Protein AF-A0A352EFN6-F1 (afdb_monomer_lite)

Sequence (54 aa):
MENHVQLIGRLGLDPEAKQINDTVKTTFTLATNTVYKDAEGNKKTLTDWHNIIA

Structure (mmCIF, N/CA/C/O backbone):
data_AF-A0A352EFN6-F1
#
_entry.id   AF-A0A352EFN6-F1
#
loop_
_atom_site.group_PDB
_atom_site.id
_atom_site.type_symbol
_atom_site.label_atom_id
_atom_site.label_alt_id
_atom_site.label_comp_id
_atom_site.label_asym_id
_atom_site.label_entity_id
_atom_site.label_seq_id
_atom_site.pdbx_PDB_ins_code
_atom_site.Cartn_x
_atom_site.Cartn_y
_atom_site.Cartn_z
_atom_site.occupancy
_atom_site.B_iso_or_equiv
_atom_site.auth_seq_id
_atom_site.auth_comp_id
_atom_site.auth_asym_id
_atom_site.auth_atom_id
_atom_site.pdbx_PDB_model_num
ATOM 1 N N . MET A 1 1 ? 11.379 -17.454 10.668 1.00 68.69 1 MET A N 1
ATOM 2 C CA . MET A 1 1 ? 10.573 -16.230 10.858 1.00 68.69 1 MET A CA 1
ATOM 3 C C . MET A 1 1 ? 10.071 -15.824 9.493 1.00 68.69 1 MET A C 1
ATOM 5 O O . MET A 1 1 ? 10.891 -15.696 8.595 1.00 68.69 1 MET A O 1
ATOM 9 N N . GLU A 1 2 ? 8.760 -15.698 9.331 1.00 88.62 2 GLU A N 1
ATOM 10 C CA . GLU A 1 2 ? 8.138 -15.248 8.085 1.00 88.62 2 GLU A CA 1
ATOM 11 C C . GLU A 1 2 ? 7.713 -13.790 8.245 1.00 88.62 2 GLU A C 1
ATOM 13 O O . GLU A 1 2 ? 7.193 -13.405 9.292 1.00 88.62 2 GLU A O 1
ATOM 18 N N . ASN A 1 3 ? 7.968 -12.977 7.223 1.00 91.94 3 ASN A N 1
ATOM 19 C CA . ASN A 1 3 ? 7.487 -11.605 7.145 1.00 91.94 3 ASN A CA 1
ATOM 20 C C . ASN A 1 3 ? 6.533 -11.516 5.951 1.00 91.94 3 ASN A C 1
ATOM 22 O O .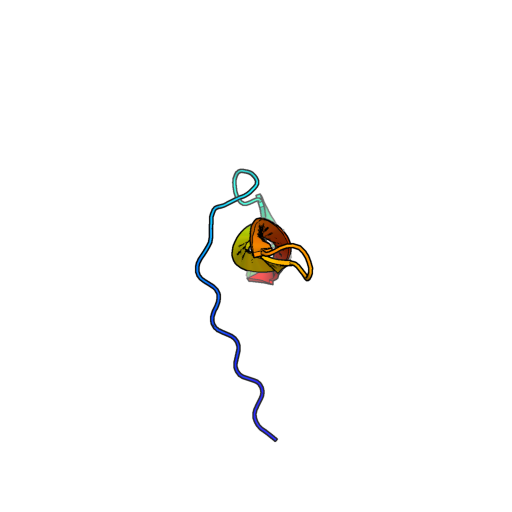 ASN A 1 3 ? 6.952 -11.703 4.810 1.00 91.94 3 ASN A O 1
ATOM 26 N N . HIS A 1 4 ? 5.254 -11.279 6.234 1.00 95.75 4 HIS A N 1
ATOM 27 C CA . HIS A 1 4 ? 4.188 -11.184 5.246 1.00 95.75 4 HIS A CA 1
ATOM 28 C C . HIS A 1 4 ? 3.331 -9.951 5.540 1.00 95.75 4 HIS A C 1
ATOM 30 O O . HIS A 1 4 ? 2.890 -9.756 6.672 1.00 95.75 4 HIS A O 1
ATOM 36 N N . VAL A 1 5 ? 3.086 -9.129 4.517 1.00 95.00 5 VAL A N 1
ATOM 37 C CA . VAL A 1 5 ? 2.311 -7.888 4.623 1.00 95.00 5 VAL A CA 1
ATOM 38 C C . VAL A 1 5 ? 1.305 -7.823 3.475 1.00 95.00 5 VAL A C 1
ATOM 40 O O . VAL A 1 5 ? 1.680 -7.974 2.314 1.00 95.00 5 VAL A O 1
ATOM 43 N N . GLN A 1 6 ? 0.038 -7.549 3.797 1.00 96.00 6 GLN A N 1
ATOM 44 C CA . GLN A 1 6 ? -1.030 -7.290 2.831 1.00 96.00 6 GLN A CA 1
ATOM 45 C C . GLN A 1 6 ? -1.685 -5.945 3.159 1.00 96.00 6 GLN A C 1
ATOM 47 O O . GLN A 1 6 ? -2.210 -5.760 4.255 1.00 96.00 6 GLN A O 1
ATOM 52 N N . LEU A 1 7 ? -1.668 -5.012 2.205 1.00 96.31 7 LEU A N 1
ATOM 53 C CA . LEU A 1 7 ? -2.273 -3.686 2.340 1.00 96.31 7 LEU A CA 1
ATOM 54 C C . LEU A 1 7 ? -3.296 -3.465 1.226 1.00 96.31 7 LEU A C 1
ATOM 56 O O . LEU A 1 7 ? -3.025 -3.744 0.061 1.00 96.31 7 LEU A O 1
ATOM 60 N N . ILE A 1 8 ? -4.465 -2.935 1.585 1.00 96.25 8 ILE A N 1
ATOM 61 C CA . ILE A 1 8 ? -5.504 -2.513 0.642 1.00 96.25 8 ILE A CA 1
ATOM 62 C C . ILE A 1 8 ? -5.833 -1.064 0.975 1.00 96.25 8 ILE A C 1
ATOM 64 O O . ILE A 1 8 ? -6.261 -0.755 2.087 1.00 96.25 8 ILE A O 1
ATOM 68 N N . GLY A 1 9 ? -5.604 -0.169 0.022 1.00 96.31 9 GLY A N 1
ATOM 69 C CA . GLY A 1 9 ? -5.686 1.264 0.255 1.00 96.31 9 GLY A CA 1
ATOM 70 C C . GLY A 1 9 ? -5.820 2.060 -1.032 1.00 96.31 9 GLY A C 1
ATOM 71 O O . GLY A 1 9 ? -6.106 1.513 -2.096 1.00 96.31 9 GLY A O 1
ATOM 72 N N . ARG A 1 10 ? -5.618 3.370 -0.920 1.00 97.75 10 ARG A N 1
ATOM 73 C CA . ARG A 1 10 ? -5.686 4.316 -2.039 1.00 97.75 10 ARG A CA 1
ATOM 74 C C . ARG A 1 10 ? -4.312 4.911 -2.305 1.00 97.75 10 ARG A C 1
ATOM 76 O O . ARG A 1 10 ? -3.581 5.179 -1.357 1.00 97.75 10 ARG A O 1
ATOM 83 N N . LEU A 1 11 ? -3.975 5.134 -3.571 1.00 97.69 11 LEU A N 1
ATOM 84 C CA . LEU A 1 11 ? -2.746 5.841 -3.930 1.00 97.69 11 LEU A CA 1
ATOM 85 C C . LEU A 1 11 ? -2.806 7.288 -3.429 1.00 97.69 11 LEU A C 1
ATOM 87 O O . LEU A 1 11 ? -3.841 7.944 -3.553 1.00 97.69 11 LEU A O 1
ATOM 91 N N . GLY A 1 12 ? -1.707 7.768 -2.847 1.00 96.69 12 GLY A N 1
ATOM 92 C CA . GLY A 1 12 ? -1.579 9.162 -2.419 1.00 96.69 12 GLY A CA 1
ATOM 93 C C . GLY A 1 12 ? -1.258 10.124 -3.558 1.00 96.69 12 GLY A C 1
ATOM 94 O O . GLY A 1 12 ? -1.666 11.281 -3.529 1.00 96.69 12 GLY A O 1
ATOM 95 N N . LEU A 1 13 ? -0.519 9.630 -4.546 1.00 95.94 13 LEU A N 1
ATOM 96 C CA . LEU A 1 13 ? -0.128 10.312 -5.773 1.00 95.94 13 LEU A CA 1
ATOM 97 C C . LEU A 1 13 ? 0.121 9.264 -6.863 1.00 95.94 13 LEU A C 1
ATOM 99 O O . LEU A 1 13 ? 0.161 8.062 -6.576 1.00 95.94 13 LEU A O 1
ATOM 103 N N . ASP A 1 14 ? 0.321 9.728 -8.092 1.00 97.81 14 ASP A N 1
ATOM 104 C CA . ASP A 1 14 ? 0.727 8.866 -9.197 1.00 97.81 14 ASP A CA 1
ATOM 105 C C . ASP A 1 14 ? 2.065 8.165 -8.871 1.00 97.81 14 ASP A C 1
ATOM 107 O O . ASP A 1 14 ? 2.989 8.819 -8.373 1.00 97.81 14 ASP A O 1
ATOM 111 N N . PRO A 1 15 ? 2.197 6.845 -9.112 1.00 97.44 15 PRO A N 1
ATOM 112 C CA . PRO A 1 15 ? 3.444 6.122 -8.887 1.00 97.44 15 PRO A CA 1
ATOM 113 C C . PRO A 1 15 ? 4.599 6.690 -9.714 1.00 97.44 15 PRO A C 1
ATOM 115 O O . PRO A 1 15 ? 4.455 6.957 -10.906 1.00 97.44 15 PRO A O 1
ATOM 118 N N .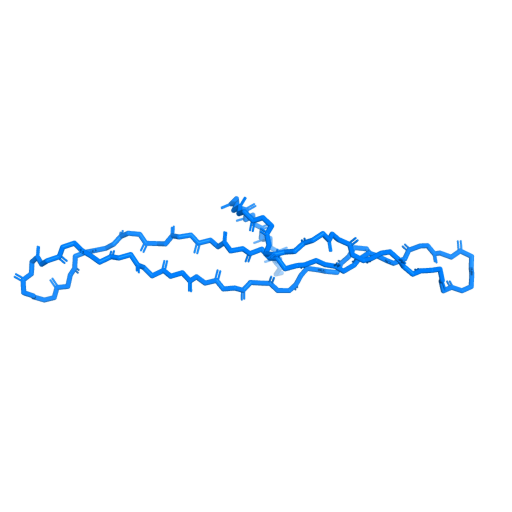 GLU A 1 16 ? 5.774 6.804 -9.100 1.00 97.44 16 GLU A N 1
ATOM 119 C CA . GLU A 1 16 ? 6.984 7.257 -9.780 1.00 97.44 16 GLU A CA 1
ATOM 120 C C . GLU A 1 16 ? 7.849 6.052 -10.162 1.00 97.44 16 GLU A C 1
ATOM 122 O O . GLU A 1 16 ? 8.301 5.306 -9.290 1.00 97.44 16 GLU A O 1
ATOM 127 N N . ALA A 1 17 ? 8.112 5.875 -11.457 1.00 97.00 17 ALA A N 1
ATOM 128 C CA . ALA A 1 17 ? 9.040 4.868 -11.964 1.00 97.00 17 ALA A CA 1
ATOM 129 C C . ALA A 1 17 ? 10.384 5.509 -12.338 1.00 97.00 17 ALA A C 1
ATOM 131 O O . ALA A 1 17 ? 10.437 6.528 -13.027 1.00 97.00 17 ALA A O 1
ATOM 132 N N . LYS A 1 18 ? 11.485 4.888 -11.912 1.00 96.00 18 LYS A N 1
ATOM 133 C CA . LYS A 1 18 ? 12.859 5.284 -12.236 1.00 96.00 18 LYS A CA 1
ATOM 134 C C . LYS A 1 18 ? 13.628 4.078 -12.755 1.00 96.00 18 LYS A C 1
ATOM 136 O O . LYS A 1 18 ? 13.630 3.023 -12.125 1.00 96.00 18 LYS A O 1
ATOM 141 N N . GLN A 1 19 ? 14.316 4.245 -13.880 1.00 96.31 19 GLN A N 1
ATOM 142 C CA . GLN A 1 19 ? 15.252 3.238 -14.364 1.00 96.31 19 GLN A CA 1
ATOM 143 C C . GLN A 1 19 ? 16.589 3.384 -13.634 1.00 96.31 19 GLN A C 1
ATOM 145 O O . GLN A 1 19 ? 17.160 4.472 -13.570 1.00 96.31 19 GLN A O 1
ATOM 150 N N . ILE A 1 20 ? 17.065 2.287 -13.054 1.00 94.25 20 ILE A N 1
ATOM 151 C CA . ILE A 1 20 ? 18.338 2.192 -12.347 1.00 94.25 20 ILE A CA 1
ATOM 152 C C . ILE A 1 20 ? 19.103 1.041 -12.992 1.00 94.25 20 ILE A C 1
ATOM 154 O O . ILE A 1 20 ? 18.772 -0.127 -12.782 1.00 94.25 20 ILE A O 1
ATOM 158 N N . ASN A 1 21 ? 20.123 1.378 -13.783 1.00 93.56 21 ASN A N 1
ATOM 159 C CA . ASN A 1 21 ? 20.811 0.431 -14.663 1.00 93.56 21 ASN A CA 1
ATOM 160 C C . ASN A 1 21 ? 19.789 -0.284 -15.577 1.00 93.56 21 ASN A C 1
ATOM 162 O O . ASN A 1 21 ? 19.003 0.375 -16.259 1.00 93.56 21 ASN A O 1
ATOM 166 N N . ASP A 1 22 ? 19.753 -1.615 -15.538 1.00 95.19 22 ASP A N 1
ATOM 167 C CA . ASP A 1 22 ? 18.850 -2.448 -16.339 1.00 95.19 22 ASP A CA 1
ATOM 168 C C . ASP A 1 22 ? 17.534 -2.810 -15.616 1.00 95.19 22 ASP A C 1
ATOM 170 O O . ASP A 1 22 ? 16.744 -3.596 -16.134 1.00 95.19 22 ASP A O 1
ATOM 174 N N . THR A 1 23 ? 17.268 -2.233 -14.435 1.00 95.00 23 THR A N 1
ATOM 175 C CA . THR A 1 23 ? 16.062 -2.513 -13.634 1.00 95.00 23 THR A CA 1
ATOM 176 C C . THR A 1 23 ? 15.181 -1.273 -13.495 1.00 95.00 23 THR A C 1
ATOM 178 O O . THR A 1 23 ? 15.666 -0.155 -13.323 1.00 95.00 23 THR A O 1
ATOM 181 N N . VAL A 1 24 ? 13.862 -1.465 -13.516 1.00 96.19 24 VAL A N 1
ATOM 182 C CA . VAL A 1 24 ? 12.888 -0.413 -13.198 1.00 96.19 24 VAL A CA 1
ATOM 183 C C . VAL A 1 24 ? 12.511 -0.513 -11.724 1.00 96.19 24 VAL A C 1
ATOM 185 O O . VAL A 1 24 ? 12.069 -1.565 -11.276 1.00 96.19 24 VAL A O 1
ATOM 188 N N . LYS A 1 25 ? 12.673 0.587 -10.987 1.00 96.44 25 LYS A N 1
ATOM 189 C CA . LYS A 1 25 ? 12.219 0.749 -9.603 1.00 96.44 25 LYS A CA 1
ATOM 190 C C . LYS A 1 25 ? 11.007 1.670 -9.583 1.00 96.44 25 LYS A C 1
ATOM 192 O O . LYS A 1 25 ? 11.085 2.782 -10.099 1.00 96.44 25 LYS A O 1
ATOM 197 N N . THR A 1 26 ? 9.926 1.256 -8.937 1.00 97.19 26 THR A N 1
ATOM 198 C CA . THR A 1 26 ? 8.710 2.058 -8.766 1.00 97.19 26 THR A CA 1
ATOM 199 C C . THR A 1 26 ? 8.499 2.389 -7.295 1.00 97.19 26 THR A C 1
ATOM 201 O O . THR A 1 26 ? 8.603 1.525 -6.430 1.00 97.19 26 THR A O 1
ATOM 204 N N . THR A 1 27 ? 8.216 3.653 -6.986 1.00 97.12 27 THR A N 1
ATOM 205 C CA . THR A 1 27 ? 7.881 4.099 -5.628 1.00 97.12 27 THR A CA 1
ATOM 206 C C . THR A 1 27 ? 6.509 4.753 -5.625 1.00 97.12 27 THR A C 1
ATOM 208 O O . THR A 1 27 ? 6.206 5.573 -6.490 1.00 97.12 27 THR A O 1
ATOM 211 N N . PHE A 1 28 ? 5.672 4.399 -4.655 1.00 97.88 28 PHE A N 1
ATOM 212 C CA . PHE A 1 28 ? 4.358 5.013 -4.484 1.00 97.88 28 PHE A CA 1
ATOM 213 C C . PHE A 1 28 ? 3.930 5.031 -3.022 1.00 97.88 28 PHE A C 1
ATOM 215 O O . PHE A 1 28 ? 4.355 4.199 -2.222 1.00 97.88 28 PHE A O 1
ATOM 222 N N . THR A 1 29 ? 3.053 5.972 -2.675 1.00 98.00 29 THR A N 1
ATOM 223 C CA . THR A 1 29 ? 2.464 6.042 -1.337 1.00 98.00 29 THR A CA 1
ATOM 224 C C . THR A 1 29 ? 1.050 5.473 -1.332 1.00 98.00 29 THR A C 1
ATOM 226 O O . THR A 1 29 ? 0.272 5.685 -2.264 1.00 98.00 29 THR A O 1
ATOM 229 N N . LEU A 1 30 ? 0.712 4.741 -0.273 1.00 98.06 30 LEU A N 1
ATOM 230 C CA . LEU A 1 30 ? -0.587 4.108 -0.081 1.00 98.06 30 LEU A CA 1
ATOM 231 C C . LEU A 1 30 ? -1.205 4.586 1.235 1.00 98.06 30 LEU A C 1
ATOM 233 O O . LEU A 1 30 ? -0.593 4.453 2.291 1.00 98.06 30 LEU A O 1
ATOM 237 N N . ALA A 1 31 ? -2.425 5.109 1.174 1.00 98.25 31 ALA A N 1
ATOM 238 C CA . ALA A 1 31 ? -3.236 5.441 2.336 1.00 98.25 31 ALA A CA 1
ATOM 239 C C . ALA A 1 31 ? -4.150 4.264 2.707 1.00 98.25 31 ALA A C 1
ATOM 241 O O . ALA A 1 31 ? -4.959 3.824 1.883 1.00 98.25 31 ALA A O 1
ATOM 242 N N . THR A 1 32 ? -4.071 3.789 3.951 1.00 98.00 32 THR A N 1
ATOM 243 C CA . THR A 1 32 ? -5.004 2.805 4.526 1.00 98.00 32 THR A CA 1
ATOM 244 C C . THR A 1 32 ? -5.831 3.445 5.631 1.00 98.00 32 THR A C 1
ATOM 246 O O . THR A 1 32 ? -5.331 4.286 6.373 1.00 98.00 32 THR A O 1
ATOM 249 N N . ASN A 1 33 ? -7.100 3.054 5.760 1.00 97.38 33 ASN A N 1
ATOM 250 C CA . ASN A 1 33 ? -7.993 3.605 6.776 1.00 97.38 33 ASN A CA 1
ATOM 251 C C . ASN A 1 33 ? -8.333 2.561 7.838 1.00 97.38 33 ASN A C 1
ATOM 253 O O . ASN A 1 33 ? -8.834 1.486 7.510 1.00 97.38 33 AS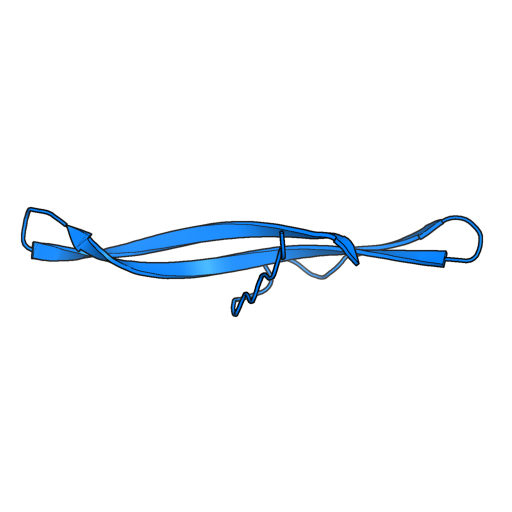N A O 1
ATOM 257 N N . THR A 1 34 ? -8.160 2.932 9.104 1.00 95.44 34 THR A N 1
ATOM 258 C CA . THR A 1 34 ? -8.603 2.148 10.259 1.00 95.44 34 THR A CA 1
ATOM 259 C C . THR A 1 34 ? -9.745 2.886 10.946 1.00 95.44 34 THR A C 1
ATOM 261 O O . THR A 1 34 ? -9.569 3.993 11.454 1.00 95.44 34 THR A O 1
ATOM 264 N N . VAL A 1 35 ? -10.937 2.286 10.957 1.00 95.06 35 VAL A N 1
ATOM 265 C CA . VAL A 1 35 ? -12.105 2.842 11.655 1.00 95.06 35 VAL A CA 1
ATOM 266 C C . VAL A 1 35 ? -12.205 2.214 13.037 1.00 95.06 35 VAL A C 1
ATOM 268 O O . VAL A 1 35 ? -12.283 0.995 13.163 1.00 95.06 35 VAL A O 1
ATOM 271 N N . TYR A 1 36 ? -12.243 3.043 14.075 1.00 94.94 36 TYR A N 1
ATOM 272 C CA . TYR A 1 36 ? -12.336 2.600 15.465 1.00 94.94 36 T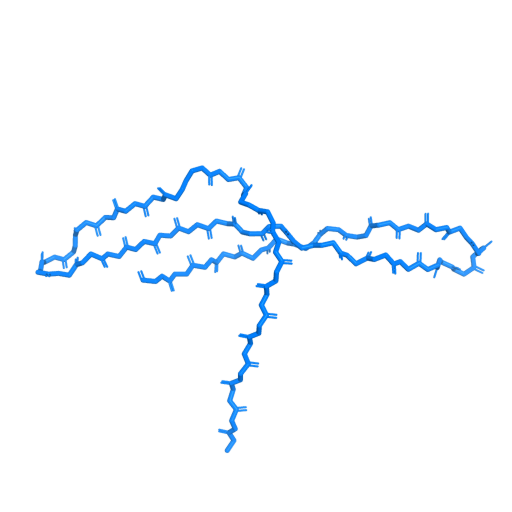YR A CA 1
ATOM 273 C C . TYR A 1 36 ? -13.252 3.526 16.271 1.00 94.94 36 TYR A C 1
ATOM 275 O O . TYR A 1 36 ? -13.642 4.600 15.810 1.00 94.94 36 TYR A O 1
ATOM 283 N N . LYS A 1 37 ? -13.644 3.089 17.470 1.00 96.62 37 LYS A N 1
ATOM 284 C CA . LYS A 1 37 ? -14.326 3.945 18.446 1.00 96.62 37 LYS A CA 1
ATOM 285 C C . LYS A 1 37 ? -13.315 4.415 19.480 1.00 96.62 37 LYS A C 1
ATOM 287 O O . LYS A 1 37 ? -12.518 3.605 19.948 1.00 96.62 37 LYS A O 1
ATOM 292 N N . ASP A 1 38 ? -13.343 5.694 19.821 1.00 92.94 38 ASP A N 1
ATOM 293 C CA . ASP A 1 38 ? -12.556 6.206 20.940 1.00 92.94 38 ASP A CA 1
ATOM 294 C C . ASP A 1 38 ? -13.220 5.905 22.294 1.00 92.94 38 ASP A C 1
ATOM 296 O O . ASP A 1 38 ? -14.293 5.300 22.364 1.00 92.94 38 ASP A O 1
ATOM 300 N N . ALA A 1 39 ? -12.559 6.310 23.381 1.00 94.56 39 ALA A N 1
ATOM 301 C CA . ALA A 1 39 ? -13.035 6.090 24.746 1.00 94.56 39 ALA A CA 1
ATOM 302 C C . ALA A 1 39 ? -14.391 6.762 25.036 1.00 94.56 39 ALA A C 1
ATOM 304 O O . ALA A 1 39 ? -15.112 6.322 25.926 1.00 94.56 39 ALA A O 1
ATOM 305 N N . GLU A 1 40 ? -14.752 7.793 24.271 1.00 95.69 40 GLU A N 1
ATOM 306 C CA . GLU A 1 40 ? -16.021 8.519 24.383 1.00 95.69 40 GLU A CA 1
ATOM 307 C C . GLU A 1 40 ? -17.122 7.889 23.506 1.00 95.69 40 GLU A C 1
ATOM 309 O O . GLU A 1 40 ? -18.263 8.344 23.501 1.00 95.69 40 GLU A O 1
ATOM 314 N N . GLY A 1 41 ? -16.802 6.815 22.771 1.00 94.56 41 GLY A N 1
ATOM 315 C CA . GLY A 1 41 ? -17.726 6.090 21.903 1.00 94.56 41 GLY A CA 1
ATOM 316 C C . GLY A 1 41 ? -17.883 6.692 20.505 1.00 94.56 41 GLY A C 1
ATOM 317 O O . GLY A 1 41 ? -18.662 6.164 19.700 1.00 94.56 41 GLY A O 1
ATOM 318 N N . ASN A 1 42 ? -17.132 7.746 20.178 1.00 96.31 42 ASN A N 1
ATOM 319 C CA . ASN A 1 42 ? -17.186 8.402 18.879 1.00 96.31 42 ASN A CA 1
ATOM 320 C C . ASN A 1 42 ? -16.441 7.571 17.833 1.00 96.31 42 ASN A C 1
ATOM 322 O O . ASN A 1 42 ? -15.330 7.089 18.065 1.00 96.31 42 ASN A O 1
ATOM 326 N N . LYS A 1 43 ? -17.038 7.414 16.646 1.00 96.12 43 LYS A N 1
ATOM 327 C CA . LYS A 1 43 ? -16.355 6.782 15.510 1.00 96.12 43 LYS A CA 1
ATOM 328 C C . LYS A 1 43 ? -15.284 7.730 14.977 1.00 96.12 43 LYS A C 1
ATOM 330 O O . LYS A 1 43 ? -15.603 8.834 14.542 1.00 96.12 43 LYS A O 1
ATOM 335 N N . LYS A 1 44 ? -14.039 7.268 14.946 1.00 96.50 44 LYS A N 1
ATOM 336 C CA . LYS A 1 44 ? -12.906 7.959 14.332 1.00 96.50 44 LYS A CA 1
ATOM 337 C C . LYS A 1 44 ? -12.323 7.109 13.212 1.00 96.50 44 LYS A C 1
ATOM 339 O O . LYS A 1 44 ? -12.384 5.881 13.240 1.00 96.50 44 LYS A O 1
ATOM 344 N N . THR A 1 45 ? -11.785 7.791 12.208 1.00 96.56 45 THR A N 1
ATOM 345 C CA . THR A 1 45 ? -11.032 7.167 11.118 1.00 96.56 45 THR A CA 1
ATOM 346 C C . THR A 1 45 ? -9.594 7.637 11.232 1.00 96.56 45 THR A C 1
ATOM 348 O O . THR A 1 45 ? -9.339 8.837 11.155 1.00 96.56 45 THR A O 1
ATOM 351 N N . LEU A 1 46 ? -8.673 6.7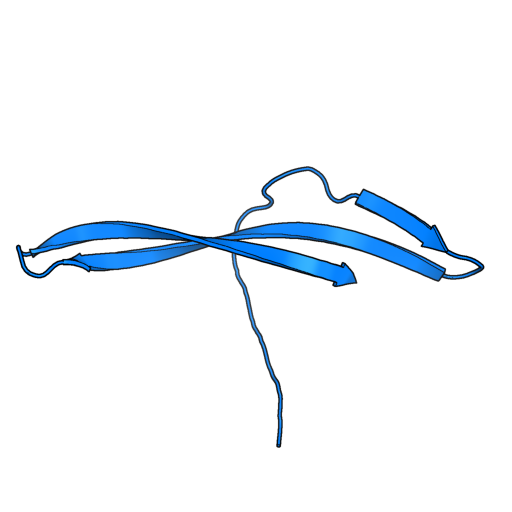01 11.432 1.00 96.19 46 LEU A N 1
ATOM 352 C CA . LEU A 1 46 ? -7.240 6.936 11.322 1.00 96.19 46 LEU A CA 1
ATOM 353 C C . LEU A 1 46 ? -6.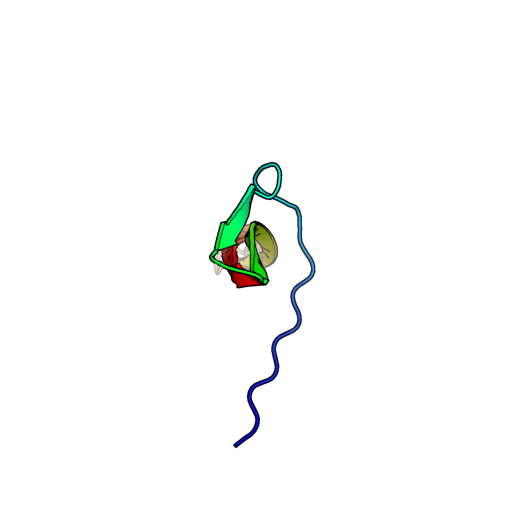806 6.623 9.890 1.00 96.19 46 LEU A C 1
ATOM 355 O O . LEU A 1 46 ? -7.256 5.632 9.312 1.00 96.19 46 LEU A O 1
ATOM 359 N N . THR A 1 47 ? -5.952 7.469 9.324 1.00 96.81 47 THR A N 1
ATOM 360 C CA . THR A 1 47 ? -5.326 7.226 8.023 1.00 96.81 47 THR A CA 1
ATOM 361 C C . THR A 1 47 ? -3.843 6.983 8.240 1.00 96.81 47 THR A C 1
ATOM 363 O O . THR A 1 47 ? -3.146 7.878 8.715 1.00 96.81 47 THR A O 1
ATOM 366 N N . ASP A 1 48 ? -3.376 5.803 7.852 1.00 97.69 48 ASP A N 1
ATOM 367 C CA . ASP A 1 48 ? -1.961 5.444 7.849 1.00 97.69 48 ASP A CA 1
ATOM 368 C C . ASP A 1 48 ? -1.403 5.580 6.433 1.00 97.69 48 ASP A C 1
ATOM 370 O O . ASP A 1 48 ? -2.058 5.202 5.458 1.00 97.69 48 ASP A O 1
ATOM 374 N N . TRP A 1 49 ? -0.190 6.117 6.326 1.00 97.50 49 TRP A N 1
ATOM 375 C CA . TRP A 1 49 ? 0.499 6.335 5.058 1.00 97.50 49 TRP A CA 1
ATOM 376 C C . TRP A 1 49 ? 1.713 5.420 4.961 1.00 97.50 49 TRP A C 1
ATOM 378 O O . TRP A 1 49 ? 2.606 5.465 5.805 1.00 97.50 49 TRP A O 1
ATOM 388 N N . HIS A 1 50 ? 1.758 4.622 3.901 1.00 97.44 50 HIS A N 1
ATOM 389 C CA . HIS A 1 50 ? 2.819 3.654 3.637 1.00 97.44 50 HIS A CA 1
ATOM 390 C C . HIS A 1 50 ? 3.593 4.074 2.396 1.00 97.44 50 HIS A C 1
ATOM 392 O O . HIS A 1 50 ? 2.980 4.449 1.400 1.00 97.44 50 HIS A O 1
ATOM 398 N N . ASN A 1 51 ? 4.921 3.984 2.425 1.00 97.38 51 ASN A N 1
ATOM 399 C CA . ASN A 1 51 ? 5.754 4.159 1.237 1.00 97.38 51 ASN A CA 1
ATOM 400 C C . ASN A 1 51 ? 6.167 2.785 0.700 1.00 97.38 51 ASN A C 1
ATOM 402 O O . ASN A 1 51 ? 6.878 2.049 1.385 1.00 97.38 51 ASN A O 1
ATOM 406 N N . ILE A 1 52 ? 5.716 2.440 -0.504 1.00 97.19 52 ILE A N 1
ATOM 407 C CA . ILE A 1 52 ? 5.949 1.144 -1.142 1.00 97.19 52 ILE A CA 1
ATOM 408 C C . ILE A 1 52 ? 7.025 1.292 -2.213 1.00 97.19 52 ILE A C 1
ATOM 410 O O . ILE A 1 52 ? 6.997 2.228 -3.012 1.00 97.19 52 ILE A O 1
ATOM 414 N N . ILE A 1 53 ? 7.968 0.353 -2.219 1.00 95.50 53 ILE A N 1
ATOM 415 C CA . ILE A 1 53 ? 9.050 0.257 -3.197 1.00 95.50 53 ILE A CA 1
ATOM 416 C C . ILE A 1 53 ? 8.923 -1.100 -3.887 1.00 95.50 53 ILE A C 1
ATOM 418 O O . ILE A 1 53 ? 8.927 -2.124 -3.203 1.00 95.50 53 ILE A O 1
ATOM 422 N N . ALA A 1 54 ? 8.812 -1.084 -5.214 1.00 91.75 54 ALA A N 1
ATOM 423 C CA . ALA A 1 54 ? 8.726 -2.257 -6.080 1.00 91.75 54 ALA A CA 1
ATOM 424 C C . ALA A 1 54 ? 9.806 -2.224 -7.167 1.00 91.75 54 ALA A C 1
ATOM 426 O O . ALA A 1 54 ? 10.204 -1.105 -7.574 1.00 91.75 54 ALA A O 1
#

Radius of gyration: 16.0 Å; chains: 1; bounding box: 38×26×41 Å

Secondary structure (DSSP, 8-state):
---------EESSPPEEEEETTEEEEEEEEEEEEEEE-TTS-EEEEEEEEEEE-

pLDDT: mean 95.56, std 4.09, range [68.69, 98.25]

Foldseek 3Di:
DDDDDDDDFDWPDPWDWDDDPPDIKIKTKGWDWDWDADPVRDIDIDIDIDIDID